Protein AF-A0A842UF43-F1 (afdb_monomer_lite)

Secondary structure (DSSP, 8-state):
---HHHHHHHHHHHHSS--HHHHHHHTTTHHHHGGGGHHHHSSHHHHHHHHHHH-HHHHHHHHHHHHHHHSS--TTS-HHHHHHHHHHS-TTS---

Structure (mmCIF, N/CA/C/O backbone):
data_AF-A0A842UF43-F1
#
_entry.id   AF-A0A842UF43-F1
#
loop_
_atom_site.group_PDB
_atom_site.id
_atom_site.type_symbol
_atom_site.label_atom_id
_atom_site.label_alt_id
_atom_site.label_comp_id
_atom_site.label_asym_id
_atom_site.label_entity_id
_atom_site.label_seq_id
_atom_site.pdbx_PDB_ins_code
_atom_site.Cartn_x
_atom_site.Cartn_y
_atom_site.Cartn_z
_atom_site.occupancy
_atom_site.B_iso_or_equiv
_atom_site.auth_seq_id
_atom_site.auth_comp_id
_atom_site.auth_asym_id
_atom_site.auth_atom_id
_atom_site.pdbx_PDB_model_num
ATOM 1 N N . MET A 1 1 ? 9.429 -9.610 -0.568 1.00 56.97 1 MET A N 1
ATOM 2 C CA . MET A 1 1 ? 7.965 -9.521 -0.554 1.00 56.97 1 MET A CA 1
ATOM 3 C C . MET A 1 1 ? 7.491 -10.434 0.538 1.00 56.97 1 MET A C 1
ATOM 5 O O . MET A 1 1 ? 7.873 -11.602 0.512 1.00 56.97 1 MET A O 1
ATOM 9 N N . ALA A 1 2 ? 6.760 -9.909 1.515 1.00 71.19 2 ALA A N 1
ATOM 10 C CA . ALA A 1 2 ? 5.949 -10.797 2.333 1.00 71.19 2 ALA A CA 1
ATOM 11 C C . ALA A 1 2 ? 4.728 -11.240 1.507 1.00 71.19 2 ALA A C 1
ATOM 13 O O . ALA A 1 2 ? 4.376 -10.613 0.510 1.00 71.19 2 ALA A O 1
ATOM 14 N N . TYR A 1 3 ? 4.134 -12.374 1.863 1.00 81.44 3 TYR A N 1
ATOM 15 C CA . TYR A 1 3 ? 2.896 -12.812 1.224 1.00 81.44 3 TYR A CA 1
ATOM 16 C C . TYR A 1 3 ? 1.744 -11.905 1.662 1.00 81.44 3 TYR A C 1
ATOM 18 O O . TYR A 1 3 ? 1.771 -11.380 2.777 1.00 81.44 3 TYR A O 1
ATOM 26 N N . ILE A 1 4 ? 0.722 -11.763 0.811 1.00 87.31 4 ILE A N 1
ATOM 27 C CA . ILE A 1 4 ? -0.458 -10.935 1.103 1.00 87.31 4 ILE A CA 1
ATOM 28 C C . ILE A 1 4 ? -1.067 -11.267 2.470 1.00 87.31 4 ILE A C 1
ATOM 30 O O . ILE A 1 4 ? -1.371 -10.360 3.232 1.00 87.31 4 ILE A O 1
ATOM 34 N N . ASP A 1 5 ? -1.120 -12.548 2.843 1.00 88.62 5 ASP A N 1
ATOM 35 C CA . ASP A 1 5 ? -1.681 -12.977 4.128 1.00 88.62 5 ASP A CA 1
ATOM 36 C C . ASP A 1 5 ? -0.875 -12.458 5.325 1.00 88.62 5 ASP A C 1
ATOM 38 O O . ASP A 1 5 ? -1.440 -12.158 6.375 1.00 88.62 5 ASP A O 1
ATOM 42 N N . LYS A 1 6 ? 0.444 -12.285 5.167 1.00 90.81 6 LYS A N 1
ATOM 43 C CA . LYS A 1 6 ? 1.274 -11.701 6.221 1.00 90.81 6 LYS A CA 1
ATOM 44 C C . LYS A 1 6 ? 1.041 -10.197 6.351 1.00 90.81 6 LYS A C 1
ATOM 46 O O . LYS A 1 6 ? 1.010 -9.701 7.471 1.00 90.81 6 LYS A O 1
ATOM 51 N N . HIS A 1 7 ? 0.844 -9.496 5.236 1.00 89.56 7 HIS A N 1
ATOM 52 C CA . HIS A 1 7 ? 0.484 -8.078 5.244 1.00 89.56 7 HIS A CA 1
ATOM 53 C C . HIS A 1 7 ? -0.905 -7.847 5.854 1.00 89.56 7 HIS A C 1
ATOM 55 O O . HIS A 1 7 ?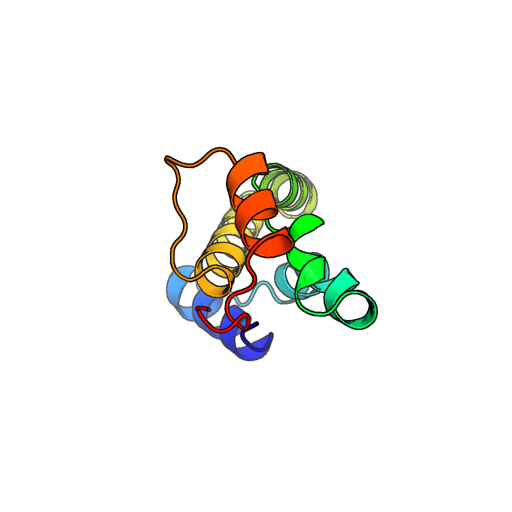 -1.047 -6.978 6.713 1.00 89.56 7 HIS A O 1
ATOM 61 N N . CYS A 1 8 ? -1.877 -8.694 5.503 1.00 91.25 8 CYS A N 1
ATOM 62 C CA . CYS A 1 8 ? -3.197 -8.717 6.127 1.00 91.25 8 CYS A CA 1
ATOM 63 C C . CYS A 1 8 ? -3.088 -8.908 7.644 1.00 91.25 8 CYS A C 1
ATOM 65 O O . CYS A 1 8 ? -3.686 -8.150 8.400 1.00 91.25 8 CYS A O 1
ATOM 67 N N . GLN A 1 9 ? -2.298 -9.888 8.102 1.00 93.44 9 GLN A N 1
ATOM 68 C CA . GLN A 1 9 ? -2.111 -10.136 9.532 1.00 93.44 9 GLN A CA 1
ATOM 69 C C . GLN A 1 9 ? -1.501 -8.925 10.249 1.00 93.44 9 GLN A C 1
ATOM 71 O O . GLN A 1 9 ? -2.003 -8.530 11.297 1.00 93.44 9 GLN A O 1
ATOM 76 N N . ASP A 1 10 ? -0.455 -8.320 9.682 1.00 90.62 10 ASP A N 1
ATOM 77 C CA . ASP A 1 10 ? 0.181 -7.138 10.269 1.00 90.62 10 ASP A CA 1
ATOM 78 C C . ASP A 1 10 ? -0.818 -5.967 10.396 1.00 90.62 10 ASP A C 1
ATOM 80 O O . ASP A 1 10 ? -0.800 -5.237 11.389 1.00 90.62 10 ASP A O 1
ATOM 84 N N . CYS A 1 11 ? -1.726 -5.801 9.426 1.00 93.25 11 CYS A N 1
ATOM 85 C CA . CYS A 1 11 ? -2.776 -4.784 9.496 1.00 93.25 11 CYS A CA 1
ATOM 86 C C . CYS A 1 11 ? -3.884 -5.136 10.495 1.00 93.25 11 CYS A C 1
ATOM 88 O O . CYS A 1 11 ? -4.354 -4.248 11.200 1.00 93.25 11 CYS A O 1
ATOM 90 N N . VAL A 1 12 ? -4.264 -6.409 10.632 1.00 94.94 12 VAL A N 1
ATOM 91 C CA . VAL A 1 12 ? -5.208 -6.841 11.676 1.00 94.94 12 VAL A CA 1
ATOM 92 C C . VAL A 1 12 ? -4.638 -6.551 13.064 1.00 94.94 12 VAL A C 1
ATOM 94 O O . VAL A 1 12 ? -5.339 -5.999 13.908 1.00 94.94 12 VAL A O 1
ATOM 97 N N . GLU A 1 13 ? -3.362 -6.862 13.289 1.00 94.31 13 GLU A N 1
ATOM 98 C CA . GLU A 1 13 ? -2.679 -6.621 14.565 1.00 94.31 13 GLU A CA 1
ATOM 99 C C . GLU A 1 13 ? -2.561 -5.122 14.895 1.00 94.31 13 GLU A C 1
ATOM 101 O O . GLU A 1 13 ? -2.708 -4.736 16.054 1.00 94.31 13 GLU A O 1
ATOM 106 N N . ALA A 1 14 ? -2.326 -4.266 13.894 1.00 91.88 14 ALA A N 1
ATOM 107 C CA . ALA A 1 14 ? -2.109 -2.832 14.104 1.00 91.88 14 ALA A CA 1
ATOM 108 C C . ALA A 1 14 ? -3.382 -1.969 14.028 1.00 91.88 14 ALA A C 1
ATOM 110 O O . ALA A 1 14 ? -3.486 -0.960 14.723 1.00 91.88 14 ALA A O 1
ATOM 111 N N . LEU A 1 15 ? -4.327 -2.323 13.155 1.00 93.19 15 LEU A N 1
ATOM 112 C CA . LEU A 1 15 ? -5.473 -1.491 12.758 1.00 93.19 15 LEU A CA 1
ATOM 113 C C . LEU A 1 15 ? -6.830 -2.187 12.949 1.00 93.19 15 LEU A C 1
ATOM 115 O O . LEU A 1 15 ? -7.867 -1.547 12.739 1.00 93.19 15 LEU A O 1
ATOM 119 N N . GLY A 1 16 ? -6.837 -3.471 13.325 1.00 93.50 16 GLY A N 1
ATOM 120 C CA . GLY A 1 16 ? -8.044 -4.271 13.549 1.00 93.50 16 GLY A CA 1
ATOM 121 C C . GLY A 1 16 ? -8.747 -4.757 12.278 1.00 93.50 16 GLY A C 1
ATOM 122 O O . GLY A 1 16 ? -9.848 -5.288 12.366 1.00 93.50 16 GLY A O 1
ATOM 123 N N . GLU A 1 17 ? -8.148 -4.567 11.101 1.00 93.25 17 GLU A N 1
ATOM 124 C CA . GLU A 1 17 ? -8.749 -4.888 9.802 1.00 93.25 17 GLU A CA 1
ATOM 125 C C . GLU A 1 17 ? -7.660 -5.272 8.791 1.00 93.25 17 GLU A C 1
ATOM 127 O O . GLU A 1 17 ? -6.535 -4.784 8.872 1.00 93.25 17 GLU A O 1
ATOM 132 N N . GLU A 1 18 ? -7.969 -6.171 7.851 1.00 94.00 18 GLU A N 1
ATOM 133 C CA . GLU A 1 18 ? -6.948 -6.748 6.965 1.00 94.00 18 GLU A CA 1
ATOM 134 C C . GLU A 1 18 ? -6.539 -5.855 5.788 1.00 94.00 18 GLU A C 1
ATOM 136 O O . GLU A 1 18 ? -5.446 -6.035 5.268 1.00 94.00 18 GLU A O 1
ATOM 141 N N . PHE A 1 19 ? -7.401 -4.938 5.331 1.00 95.50 19 PHE A N 1
ATOM 142 C CA . PHE A 1 19 ? -7.166 -4.079 4.156 1.00 95.50 19 PHE A CA 1
ATOM 143 C C . PHE A 1 19 ? -6.640 -4.830 2.913 1.00 95.50 19 PHE A C 1
ATOM 145 O O . PHE A 1 19 ? -5.817 -4.318 2.150 1.00 95.50 19 PHE A O 1
ATOM 152 N N . ARG A 1 20 ? -7.134 -6.052 2.669 1.00 94.75 20 ARG A N 1
ATOM 153 C CA . ARG A 1 20 ? -6.672 -6.938 1.582 1.00 94.75 20 ARG A CA 1
ATOM 154 C C . ARG A 1 20 ? -6.691 -6.269 0.205 1.00 94.75 20 ARG A C 1
ATOM 156 O O . ARG A 1 20 ? -5.784 -6.494 -0.595 1.00 94.75 20 ARG A O 1
ATOM 163 N N . GLU A 1 21 ? -7.689 -5.429 -0.069 1.00 96.00 21 GLU A N 1
ATOM 164 C CA . GLU A 1 21 ? -7.789 -4.670 -1.322 1.00 96.00 21 GLU A CA 1
ATOM 165 C C . GLU A 1 21 ? -6.643 -3.663 -1.510 1.00 96.00 21 GLU A C 1
ATOM 167 O O . GLU A 1 21 ? -6.131 -3.513 -2.620 1.00 96.00 21 GLU A O 1
ATOM 172 N N . VAL A 1 22 ? -6.168 -3.048 -0.422 1.00 95.62 22 VAL A N 1
ATOM 173 C CA . VAL A 1 22 ? -5.033 -2.117 -0.434 1.00 95.62 22 VAL A CA 1
ATOM 174 C C . VAL A 1 22 ? -3.752 -2.868 -0.779 1.00 95.62 22 VAL A C 1
ATOM 176 O O . VAL A 1 22 ? -3.002 -2.438 -1.655 1.00 95.62 22 VAL A O 1
ATOM 179 N N . HIS A 1 23 ? -3.521 -4.023 -0.148 1.00 94.25 23 HIS A N 1
ATOM 180 C CA . HIS A 1 23 ? -2.357 -4.867 -0.431 1.00 94.25 23 HIS A CA 1
ATOM 181 C C . HIS A 1 23 ? -2.353 -5.363 -1.880 1.00 94.25 23 HIS A C 1
ATOM 183 O O . HIS A 1 23 ? -1.341 -5.249 -2.572 1.00 94.25 23 HIS A O 1
ATOM 189 N N . ALA A 1 24 ? -3.499 -5.848 -2.368 1.00 93.50 24 ALA A N 1
ATOM 190 C CA . ALA A 1 24 ? -3.648 -6.291 -3.750 1.00 93.50 24 ALA A CA 1
ATOM 191 C C . ALA A 1 24 ? -3.390 -5.156 -4.753 1.00 93.50 24 ALA A C 1
ATOM 193 O O . ALA A 1 24 ? -2.753 -5.373 -5.783 1.00 93.50 24 ALA A O 1
ATOM 194 N N . TRP A 1 25 ? -3.840 -3.937 -4.448 1.00 95.00 25 TRP A N 1
ATOM 195 C CA . TRP A 1 25 ? -3.610 -2.780 -5.305 1.00 95.00 25 TRP A CA 1
ATOM 196 C C . TRP A 1 25 ? -2.144 -2.334 -5.313 1.00 95.00 25 TRP A C 1
ATOM 198 O O . TRP A 1 25 ? -1.596 -2.049 -6.379 1.00 95.00 25 TRP A O 1
ATOM 208 N N . LEU A 1 26 ? -1.474 -2.299 -4.161 1.00 91.88 26 LEU A N 1
ATOM 209 C CA . LEU A 1 26 ? -0.050 -1.951 -4.092 1.00 91.88 26 LEU A CA 1
ATOM 210 C C . LEU A 1 26 ? 0.810 -2.945 -4.885 1.00 91.88 26 LEU A C 1
ATOM 212 O O . LEU A 1 26 ? 1.710 -2.539 -5.626 1.00 91.88 26 LEU A O 1
ATOM 216 N N . ASP A 1 27 ? 0.483 -4.233 -4.789 1.00 93.06 27 ASP A N 1
ATOM 217 C CA . ASP A 1 27 ? 1.243 -5.321 -5.402 1.00 93.06 27 ASP A CA 1
ATOM 218 C C . ASP A 1 27 ? 0.711 -5.748 -6.785 1.00 93.06 27 ASP A C 1
ATOM 220 O O . ASP A 1 27 ? 1.205 -6.725 -7.345 1.00 93.06 27 ASP A O 1
ATOM 224 N N . GLU A 1 28 ? -0.233 -5.017 -7.395 1.00 93.12 28 GLU A N 1
ATOM 225 C CA . GLU A 1 28 ? -0.842 -5.361 -8.700 1.00 93.12 28 GLU A CA 1
ATOM 226 C C . GLU A 1 28 ? 0.217 -5.681 -9.775 1.00 93.12 28 GLU A C 1
ATOM 228 O O . GLU A 1 28 ? 0.090 -6.631 -10.547 1.00 93.12 28 GLU A O 1
ATOM 233 N N . PHE A 1 29 ? 1.323 -4.931 -9.783 1.00 87.50 29 PHE A N 1
ATOM 234 C CA . PHE A 1 29 ? 2.409 -5.102 -10.753 1.00 87.50 29 PHE A CA 1
ATOM 235 C C . PHE A 1 29 ? 3.450 -6.161 -10.357 1.00 87.50 29 PHE A C 1
ATOM 237 O O . PHE A 1 29 ? 4.430 -6.348 -11.084 1.00 87.50 29 PHE A O 1
ATOM 244 N N . ALA A 1 30 ? 3.301 -6.832 -9.212 1.00 87.06 30 ALA A N 1
ATOM 245 C CA . ALA A 1 30 ? 4.261 -7.819 -8.717 1.00 87.06 30 ALA A CA 1
ATOM 246 C C . ALA A 1 30 ? 4.386 -9.020 -9.657 1.00 87.06 30 ALA A C 1
ATOM 248 O O . ALA A 1 30 ? 5.497 -9.507 -9.866 1.00 87.06 30 ALA A O 1
ATOM 249 N N . LYS A 1 31 ? 3.281 -9.446 -10.283 1.00 84.25 31 LYS A N 1
ATOM 250 C CA . LYS A 1 31 ? 3.274 -10.564 -11.237 1.00 84.25 31 LYS A CA 1
ATOM 251 C C . LYS A 1 31 ? 4.160 -10.291 -12.457 1.00 84.25 31 LYS A C 1
ATOM 253 O O . LYS A 1 31 ? 4.917 -11.165 -12.865 1.00 84.25 31 LYS A O 1
ATOM 258 N N . ASP A 1 32 ? 4.115 -9.069 -12.982 1.00 83.12 32 ASP A N 1
ATOM 259 C CA . ASP A 1 32 ? 4.839 -8.698 -14.204 1.00 83.12 32 ASP A CA 1
ATOM 260 C C . ASP A 1 32 ? 6.263 -8.203 -13.927 1.00 83.12 32 ASP A C 1
ATOM 262 O O . ASP A 1 32 ? 7.148 -8.306 -14.777 1.00 83.12 32 ASP A O 1
ATOM 266 N N . ARG A 1 33 ? 6.500 -7.607 -12.750 1.00 77.62 33 ARG A N 1
ATOM 267 C CA . ARG A 1 33 ? 7.755 -6.899 -12.441 1.00 77.62 33 ARG A CA 1
ATOM 268 C C . ARG A 1 33 ? 8.571 -7.530 -11.319 1.00 77.62 33 ARG A C 1
ATOM 270 O O . ARG A 1 33 ? 9.664 -7.030 -11.026 1.00 77.62 33 ARG A O 1
ATOM 277 N N . GLY A 1 34 ? 8.081 -8.593 -10.680 1.00 83.00 34 GLY A N 1
ATOM 278 C CA . GLY A 1 34 ? 8.698 -9.166 -9.483 1.00 83.00 34 GLY A CA 1
ATOM 279 C C . GLY A 1 34 ? 8.990 -8.064 -8.465 1.00 83.00 34 GLY A C 1
ATOM 280 O O . GLY A 1 34 ? 8.217 -7.125 -8.328 1.00 83.00 34 GLY A O 1
ATOM 281 N N . TYR A 1 35 ? 10.159 -8.074 -7.826 1.00 77.25 35 TYR A N 1
ATOM 282 C CA . TYR A 1 35 ? 10.576 -7.030 -6.872 1.00 77.25 35 TYR A CA 1
ATOM 283 C C . TYR A 1 35 ? 10.573 -5.590 -7.418 1.00 77.25 35 TYR A C 1
ATOM 285 O O . TYR A 1 35 ? 10.476 -4.641 -6.639 1.00 77.25 35 TYR A O 1
ATOM 293 N N . LYS A 1 36 ? 10.647 -5.396 -8.742 1.00 79.00 36 LYS A N 1
ATOM 294 C CA . LYS A 1 36 ? 10.586 -4.069 -9.375 1.00 79.00 36 LYS A CA 1
ATOM 295 C C . LYS A 1 36 ? 9.158 -3.514 -9.456 1.00 79.00 36 LYS A C 1
ATOM 297 O O . LYS A 1 36 ? 8.952 -2.497 -10.105 1.00 79.00 36 LYS A O 1
ATOM 302 N N . HIS A 1 37 ? 8.150 -4.140 -8.855 1.00 84.44 37 HIS A N 1
ATOM 303 C CA . HIS A 1 37 ? 6.826 -3.517 -8.744 1.00 84.44 37 HIS A CA 1
ATOM 304 C C . HIS A 1 37 ? 6.819 -2.376 -7.719 1.00 84.44 37 HIS A C 1
ATOM 306 O O . HIS A 1 37 ? 6.116 -1.393 -7.918 1.00 84.44 37 HIS A O 1
ATOM 312 N N . ARG A 1 38 ? 7.670 -2.445 -6.685 1.00 84.69 38 ARG A N 1
ATOM 313 C CA . ARG A 1 38 ? 7.716 -1.470 -5.580 1.00 84.69 38 ARG A CA 1
ATOM 314 C C . ARG A 1 38 ? 7.929 -0.029 -6.043 1.00 84.69 38 ARG A C 1
ATOM 316 O O . ARG A 1 38 ? 7.424 0.913 -5.449 1.00 84.69 38 ARG A O 1
ATOM 323 N N . ILE A 1 39 ? 8.626 0.155 -7.163 1.00 82.88 39 ILE A N 1
ATOM 324 C CA . ILE A 1 39 ? 8.833 1.475 -7.777 1.00 82.88 39 ILE A CA 1
ATOM 325 C C . ILE A 1 39 ? 7.554 2.116 -8.335 1.00 82.88 39 ILE A C 1
ATOM 327 O O . ILE A 1 39 ? 7.595 3.279 -8.721 1.00 82.88 39 ILE A O 1
ATOM 331 N N . LYS A 1 40 ? 6.451 1.365 -8.442 1.00 86.50 40 LYS A N 1
ATOM 332 C CA . LYS A 1 40 ? 5.187 1.843 -9.006 1.00 86.50 40 LYS A CA 1
ATOM 333 C C . LYS A 1 40 ? 4.246 2.460 -7.990 1.00 86.50 40 LYS A C 1
ATOM 335 O O . LYS A 1 40 ? 3.552 3.386 -8.379 1.00 86.50 40 LYS A O 1
ATOM 340 N N . ARG A 1 41 ? 4.152 1.883 -6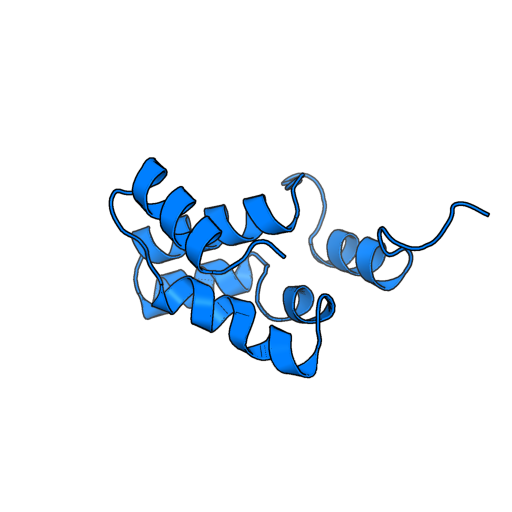.786 1.00 89.19 41 ARG A N 1
ATOM 341 C CA . ARG A 1 41 ? 3.173 2.296 -5.764 1.00 89.19 41 ARG A CA 1
ATOM 342 C C . ARG A 1 41 ? 3.692 2.230 -4.323 1.00 89.19 41 ARG A C 1
ATOM 344 O O . ARG A 1 41 ? 3.046 2.770 -3.433 1.00 89.19 41 ARG A O 1
ATOM 351 N N . HIS A 1 42 ? 4.879 1.669 -4.058 1.00 87.94 42 HIS A N 1
ATOM 352 C CA 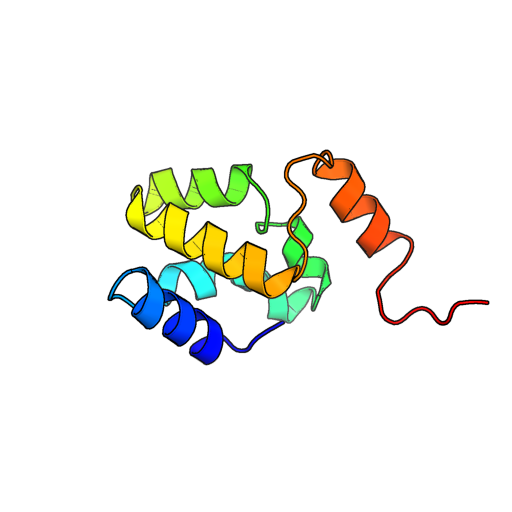. HIS A 1 42 ? 5.446 1.590 -2.698 1.00 87.94 42 HIS A CA 1
ATOM 353 C C . HIS A 1 42 ? 6.198 2.873 -2.323 1.00 87.94 42 HIS A C 1
ATOM 355 O O . HIS A 1 42 ? 7.358 2.833 -1.907 1.00 87.94 42 HIS A O 1
ATOM 361 N N . HIS A 1 43 ? 5.534 4.013 -2.507 1.00 84.81 43 HIS A N 1
ATOM 362 C CA . HIS A 1 43 ? 6.034 5.359 -2.235 1.00 84.81 43 HIS A CA 1
ATOM 363 C C . HIS A 1 43 ? 4.948 6.250 -1.636 1.00 84.81 43 HIS A C 1
ATOM 365 O O . HIS A 1 43 ? 3.773 5.898 -1.611 1.00 84.81 43 HIS A O 1
ATOM 371 N N . ARG A 1 44 ? 5.348 7.443 -1.176 1.00 84.75 44 ARG A N 1
ATOM 372 C CA . ARG A 1 44 ? 4.448 8.400 -0.520 1.00 84.75 44 ARG A CA 1
ATOM 373 C C . ARG A 1 44 ? 3.257 8.803 -1.393 1.00 84.75 44 ARG A C 1
ATOM 375 O O . ARG A 1 44 ? 2.153 8.881 -0.879 1.00 84.75 44 ARG A O 1
ATOM 382 N N . GLU A 1 45 ? 3.470 9.022 -2.691 1.00 87.31 45 GLU A N 1
ATOM 383 C CA . GLU A 1 45 ? 2.359 9.337 -3.610 1.00 87.31 45 GLU A CA 1
ATOM 384 C C . GLU A 1 45 ? 1.384 8.155 -3.729 1.00 87.31 45 GLU A C 1
ATOM 386 O O . GLU A 1 45 ? 0.185 8.376 -3.711 1.00 87.31 45 GLU A O 1
ATOM 391 N N . GLY A 1 46 ? 1.868 6.905 -3.716 1.00 89.56 46 GLY A N 1
ATOM 392 C CA . GLY A 1 46 ? 1.003 5.723 -3.705 1.00 89.56 46 GLY A CA 1
ATOM 393 C C . GLY A 1 46 ? 0.194 5.589 -2.411 1.00 89.56 46 GLY A C 1
ATOM 394 O O . GLY A 1 46 ? -0.973 5.219 -2.462 1.00 89.56 46 GLY A O 1
ATOM 395 N N . ILE A 1 47 ? 0.762 5.958 -1.257 1.00 91.38 47 ILE A N 1
ATOM 396 C CA . ILE A 1 47 ? 0.010 6.049 0.011 1.00 91.38 47 ILE A CA 1
ATOM 397 C C . ILE A 1 47 ? -1.086 7.116 -0.090 1.00 91.38 47 ILE A C 1
ATOM 399 O O . ILE A 1 47 ? -2.200 6.910 0.386 1.00 91.38 47 ILE A O 1
ATOM 403 N N . GLU A 1 48 ? -0.785 8.252 -0.714 1.00 93.06 48 GLU A N 1
ATOM 404 C CA . GLU A 1 48 ? -1.760 9.325 -0.895 1.00 93.06 48 GLU A CA 1
ATOM 405 C C . GLU A 1 48 ? -2.864 8.940 -1.893 1.00 93.06 48 GLU A C 1
ATOM 407 O O . GLU A 1 48 ? -4.033 9.229 -1.659 1.00 93.06 48 GLU A O 1
ATOM 412 N N . GLU A 1 49 ? -2.538 8.197 -2.951 1.00 95.69 49 GLU A N 1
ATOM 413 C CA . GLU A 1 49 ? -3.535 7.597 -3.844 1.00 95.69 49 GLU A CA 1
ATOM 414 C C . GLU A 1 49 ? -4.456 6.623 -3.092 1.00 95.69 49 GLU A C 1
ATOM 416 O O . GLU A 1 49 ? -5.672 6.647 -3.288 1.00 95.69 49 GLU A O 1
ATOM 421 N N . VAL A 1 50 ? -3.907 5.800 -2.190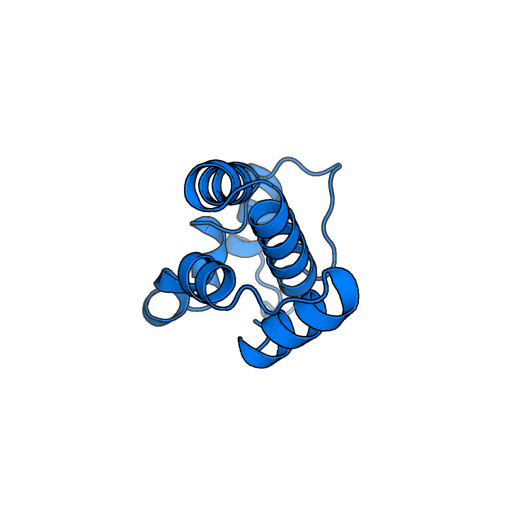 1.00 97.00 50 VAL A N 1
ATOM 422 C CA . VAL A 1 50 ? -4.701 4.922 -1.312 1.00 97.00 50 VAL A CA 1
ATOM 423 C C . VAL A 1 50 ? -5.609 5.749 -0.403 1.00 97.00 50 VAL A C 1
ATOM 425 O O . VAL A 1 50 ? -6.791 5.426 -0.279 1.00 97.00 50 VAL A O 1
ATOM 428 N N . ARG A 1 51 ? -5.094 6.839 0.185 1.00 95.56 51 ARG A N 1
ATOM 429 C CA . ARG A 1 51 ? -5.879 7.764 1.017 1.00 95.56 51 ARG A CA 1
ATOM 430 C C . ARG A 1 51 ? -7.071 8.324 0.251 1.00 95.56 51 ARG A C 1
ATOM 432 O O . ARG A 1 51 ? -8.188 8.302 0.755 1.00 95.56 51 ARG A O 1
ATOM 439 N N . GLN A 1 52 ? -6.850 8.784 -0.976 1.00 97.12 52 GLN A N 1
ATOM 440 C CA . GLN A 1 52 ? -7.905 9.352 -1.815 1.00 97.12 52 GLN A CA 1
ATOM 441 C C . GLN A 1 52 ? -8.949 8.311 -2.237 1.00 97.12 52 GLN A C 1
ATOM 443 O O . GLN A 1 52 ? -10.114 8.654 -2.422 1.00 97.12 52 GLN A O 1
ATOM 448 N N . LYS A 1 53 ? -8.547 7.045 -2.392 1.00 97.00 53 LYS A N 1
ATOM 449 C CA . LYS A 1 53 ? -9.438 5.954 -2.808 1.00 97.00 53 LYS A CA 1
ATOM 450 C C . LYS A 1 53 ? -10.274 5.370 -1.674 1.00 97.00 53 LYS A C 1
ATOM 452 O O . LYS A 1 53 ? -11.454 5.107 -1.877 1.00 97.00 53 LYS A O 1
ATOM 457 N N . TRP A 1 54 ? -9.658 5.143 -0.518 1.00 96.62 54 TRP A N 1
ATOM 458 C CA . TRP A 1 54 ? -10.227 4.321 0.558 1.00 96.62 54 TRP A CA 1
ATOM 459 C C . TRP A 1 54 ? -10.146 4.975 1.945 1.00 96.62 54 TRP A C 1
ATOM 461 O O . TRP A 1 54 ? -10.571 4.389 2.940 1.00 96.62 54 TRP A O 1
ATOM 471 N N . GLY A 1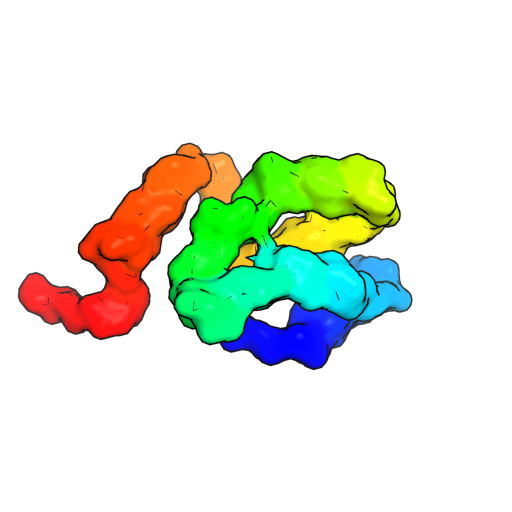 55 ? -9.626 6.198 2.030 1.00 96.75 55 GLY A N 1
ATOM 472 C CA . GLY A 1 55 ? -9.561 6.982 3.258 1.00 96.75 55 GLY A CA 1
ATOM 473 C C . GLY A 1 55 ? -8.296 6.765 4.088 1.00 96.75 55 GLY A C 1
ATOM 474 O O . GLY A 1 55 ? -7.388 6.000 3.754 1.00 96.75 55 GLY A O 1
ATOM 475 N N . ASP A 1 56 ? -8.238 7.473 5.214 1.00 96.69 56 ASP A N 1
ATOM 476 C CA . ASP A 1 56 ? -7.026 7.594 6.031 1.00 96.69 56 ASP A CA 1
ATOM 477 C C . ASP A 1 56 ? -6.561 6.267 6.642 1.00 96.69 56 ASP A C 1
ATOM 479 O O . ASP A 1 56 ? -5.359 6.011 6.712 1.00 96.69 56 ASP A O 1
ATOM 483 N N . ARG A 1 57 ? -7.496 5.394 7.041 1.00 96.12 57 ARG A N 1
ATOM 484 C CA . ARG A 1 57 ? -7.160 4.070 7.598 1.00 96.12 57 ARG A CA 1
ATOM 485 C C . ARG A 1 57 ? -6.502 3.168 6.554 1.00 96.12 57 ARG A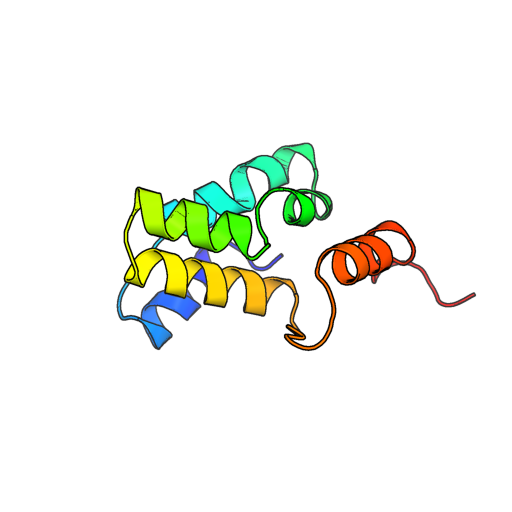 C 1
ATOM 487 O O . ARG A 1 57 ? -5.516 2.501 6.852 1.00 96.12 57 ARG A O 1
ATOM 494 N N . ALA A 1 58 ? -6.982 3.206 5.313 1.00 96.50 58 ALA A N 1
ATOM 495 C CA . ALA A 1 58 ? -6.361 2.472 4.218 1.00 96.50 58 ALA A CA 1
ATOM 496 C C . ALA A 1 58 ? -4.950 3.002 3.917 1.00 96.50 58 ALA A C 1
ATOM 498 O O . ALA A 1 58 ? -4.031 2.223 3.669 1.00 96.50 58 ALA A O 1
ATOM 499 N N . ALA A 1 59 ? -4.744 4.320 4.009 1.00 95.44 59 ALA A N 1
ATOM 500 C CA . ALA A 1 59 ? -3.419 4.918 3.853 1.00 95.44 59 ALA A CA 1
ATOM 501 C C . ALA A 1 59 ? -2.433 4.430 4.931 1.00 95.44 59 ALA A C 1
ATOM 503 O O . ALA A 1 59 ? -1.274 4.147 4.625 1.00 95.44 59 ALA A O 1
ATOM 504 N N . GLN A 1 60 ? -2.894 4.261 6.176 1.00 94.19 60 GLN A N 1
ATOM 505 C CA . GLN A 1 60 ? -2.093 3.659 7.249 1.00 94.19 60 GLN A CA 1
ATOM 506 C C . GLN A 1 60 ? -1.738 2.196 6.942 1.00 94.19 60 GLN A C 1
ATOM 508 O O . GLN A 1 60 ? -0.589 1.795 7.125 1.00 94.19 60 GLN A O 1
ATOM 513 N N . ALA A 1 61 ? -2.680 1.410 6.413 1.00 95.25 61 ALA A N 1
ATOM 514 C CA . ALA A 1 61 ? -2.413 0.034 5.988 1.00 95.25 61 ALA A CA 1
ATOM 515 C C . ALA A 1 61 ? -1.365 -0.032 4.862 1.00 95.25 61 ALA A C 1
ATOM 517 O O . ALA A 1 61 ? -0.450 -0.859 4.899 1.00 95.25 61 ALA A O 1
ATOM 518 N N . ALA A 1 62 ? -1.433 0.891 3.896 1.00 94.38 62 ALA A N 1
ATOM 519 C CA . ALA A 1 62 ? -0.422 1.016 2.849 1.00 94.38 62 ALA A CA 1
ATOM 520 C C . ALA A 1 62 ? 0.963 1.348 3.419 1.00 94.38 62 ALA A C 1
ATOM 522 O O . ALA A 1 62 ? 1.967 0.782 2.988 1.00 94.38 62 ALA A O 1
ATOM 523 N N . GLU A 1 63 ? 1.035 2.224 4.417 1.00 91.62 63 GLU A N 1
ATOM 524 C CA . GLU A 1 63 ? 2.289 2.550 5.088 1.00 91.62 63 GLU A CA 1
ATOM 525 C C . GLU A 1 63 ? 2.899 1.327 5.790 1.00 91.62 63 GLU A C 1
ATOM 527 O O . GLU A 1 63 ? 4.096 1.070 5.637 1.00 91.62 63 GLU A O 1
ATOM 532 N N . ILE A 1 64 ? 2.088 0.541 6.507 1.00 91.50 64 ILE A N 1
ATOM 533 C CA . ILE A 1 64 ? 2.519 -0.706 7.161 1.00 91.50 64 ILE A CA 1
ATOM 534 C C . ILE A 1 64 ? 3.032 -1.706 6.121 1.00 91.50 64 ILE A C 1
ATOM 536 O O . ILE A 1 64 ? 4.135 -2.239 6.280 1.00 91.50 64 ILE A O 1
ATOM 540 N N . HIS A 1 65 ? 2.280 -1.913 5.033 1.00 92.31 65 HIS A N 1
ATOM 541 C CA . HIS A 1 65 ? 2.670 -2.776 3.911 1.00 92.31 65 HIS A CA 1
ATOM 542 C C . HIS A 1 65 ? 4.052 -2.408 3.390 1.00 92.31 65 HIS A C 1
ATOM 544 O O . HIS A 1 65 ? 4.968 -3.228 3.365 1.00 92.31 65 HIS A O 1
ATOM 550 N N . ILE A 1 66 ? 4.216 -1.137 3.033 1.00 88.44 66 ILE A N 1
ATOM 551 C CA . ILE A 1 66 ? 5.440 -0.599 2.457 1.00 88.44 66 ILE A CA 1
ATOM 552 C C . ILE A 1 66 ? 6.593 -0.734 3.461 1.00 88.44 66 ILE A C 1
ATOM 554 O O . ILE A 1 66 ? 7.650 -1.266 3.112 1.00 88.44 66 ILE A O 1
ATOM 558 N N . LYS A 1 67 ? 6.402 -0.339 4.725 1.00 85.50 67 LYS A N 1
ATOM 559 C CA . LYS A 1 67 ? 7.413 -0.482 5.787 1.00 85.50 67 LYS A CA 1
ATOM 560 C C . LYS A 1 67 ? 7.884 -1.927 5.937 1.00 85.50 67 LYS A C 1
ATOM 562 O O . LYS A 1 67 ? 9.094 -2.165 5.964 1.00 85.50 67 LYS A O 1
ATOM 567 N N . ARG A 1 68 ? 6.954 -2.886 5.975 1.00 86.19 68 ARG A N 1
ATOM 568 C CA . ARG A 1 68 ? 7.250 -4.325 6.044 1.00 86.19 68 ARG A CA 1
ATOM 569 C C . ARG A 1 68 ? 8.090 -4.775 4.856 1.00 86.19 68 ARG A C 1
ATOM 571 O O . ARG A 1 68 ? 9.060 -5.512 5.021 1.00 86.19 68 ARG A O 1
ATOM 578 N N . ASP A 1 69 ? 7.739 -4.307 3.665 1.00 84.69 69 ASP A N 1
ATOM 579 C CA . ASP A 1 69 ? 8.340 -4.775 2.426 1.00 84.69 69 ASP A CA 1
ATOM 580 C C . ASP A 1 69 ? 9.757 -4.223 2.195 1.00 84.69 69 ASP A C 1
ATOM 582 O O . ASP A 1 69 ? 10.625 -4.928 1.659 1.00 84.69 69 ASP A O 1
ATOM 586 N N . TRP A 1 70 ? 10.015 -2.990 2.639 1.00 76.44 70 TRP A N 1
ATOM 587 C CA . TRP A 1 70 ? 11.343 -2.370 2.617 1.00 76.44 70 TRP A CA 1
ATOM 588 C C . TRP A 1 70 ? 12.208 -2.743 3.831 1.00 76.44 70 TRP A C 1
ATOM 590 O O . TRP A 1 70 ? 13.435 -2.652 3.745 1.00 76.44 70 TRP A O 1
ATOM 600 N N . GLY A 1 71 ? 11.608 -3.170 4.948 1.00 71.25 71 GLY A N 1
ATOM 601 C CA . GLY A 1 71 ? 12.264 -3.618 6.186 1.00 71.25 71 GLY A CA 1
ATOM 602 C C . GLY A 1 71 ? 12.951 -2.512 7.001 1.00 71.25 71 GLY A C 1
ATOM 603 O O . GLY A 1 71 ? 12.880 -2.509 8.225 1.00 71.25 71 GLY A O 1
ATOM 604 N N . LYS A 1 72 ? 13.602 -1.548 6.340 1.00 59.84 72 LYS A N 1
ATOM 605 C CA . LYS A 1 72 ? 14.185 -0.335 6.936 1.00 59.84 72 LYS A CA 1
ATOM 606 C C . LYS A 1 72 ? 13.665 0.885 6.189 1.00 59.84 72 LYS A C 1
ATOM 608 O O . LYS A 1 72 ? 14.347 1.437 5.325 1.00 59.84 72 LYS A O 1
ATOM 613 N N . TRP A 1 73 ? 12.430 1.270 6.491 1.00 56.06 73 TRP A N 1
ATOM 614 C CA . TRP A 1 73 ? 11.895 2.547 6.033 1.00 56.06 73 TRP A CA 1
ATOM 615 C C . TRP A 1 73 ? 12.747 3.683 6.602 1.00 56.06 73 TRP A C 1
ATOM 617 O O . TRP A 1 73 ? 13.012 3.720 7.802 1.00 56.06 73 TRP A O 1
ATOM 627 N N . ARG A 1 74 ? 13.215 4.576 5.731 1.00 52.59 74 ARG A N 1
ATOM 628 C CA . ARG A 1 74 ? 14.044 5.725 6.101 1.00 52.59 74 ARG A CA 1
ATOM 629 C C . ARG A 1 74 ? 13.379 7.008 5.642 1.00 52.59 74 ARG A C 1
ATOM 631 O O . ARG A 1 74 ? 13.457 7.350 4.463 1.00 52.59 74 ARG A O 1
ATOM 638 N N . GLU A 1 75 ? 12.720 7.687 6.573 1.00 55.06 75 GLU A N 1
ATOM 639 C CA . GLU A 1 75 ? 12.060 8.979 6.343 1.00 55.06 75 GLU A CA 1
ATOM 640 C C . GLU A 1 75 ? 13.058 10.067 5.916 1.00 55.06 75 GLU A C 1
ATOM 642 O O . GLU A 1 75 ? 12.700 10.988 5.187 1.00 55.06 75 GLU A O 1
ATOM 647 N N . ASP A 1 76 ? 14.324 9.914 6.309 1.00 55.59 76 ASP A N 1
ATOM 648 C CA . ASP A 1 76 ? 15.448 10.802 6.011 1.00 55.59 76 ASP A CA 1
ATOM 649 C C . ASP A 1 76 ? 16.012 10.647 4.588 1.00 55.59 76 ASP A C 1
ATOM 651 O O . ASP A 1 76 ? 16.778 11.495 4.130 1.00 55.59 76 ASP A O 1
ATOM 655 N N . VAL A 1 77 ? 15.651 9.583 3.858 1.00 54.03 77 VAL A N 1
ATOM 656 C CA . VAL A 1 77 ? 16.183 9.338 2.511 1.00 54.03 77 VAL A CA 1
ATOM 657 C C . VAL A 1 77 ? 15.161 9.725 1.446 1.00 54.03 77 VAL A C 1
ATOM 659 O O . VAL A 1 77 ? 14.108 9.090 1.360 1.00 54.03 77 VAL A O 1
ATOM 662 N N . PRO A 1 78 ? 15.493 10.673 0.544 1.00 56.56 78 PRO A N 1
ATOM 663 C CA . PRO A 1 78 ? 14.641 11.010 -0.588 1.00 56.56 78 PRO A CA 1
ATOM 664 C C . PRO A 1 78 ? 14.282 9.769 -1.412 1.00 56.56 78 PRO A C 1
ATOM 666 O O . PRO A 1 78 ? 15.154 8.997 -1.813 1.00 56.56 78 PRO A O 1
ATOM 669 N N . TRP A 1 79 ? 12.995 9.594 -1.708 1.00 53.97 79 TRP A N 1
ATOM 670 C CA . TRP A 1 79 ? 12.441 8.395 -2.352 1.00 53.97 79 TRP A CA 1
ATOM 671 C C . TRP A 1 79 ? 13.160 8.003 -3.658 1.00 53.97 79 TRP A C 1
ATOM 673 O O . TRP A 1 79 ? 13.509 6.836 -3.849 1.00 53.97 79 TRP A O 1
ATOM 683 N N . LYS A 1 80 ? 13.491 8.981 -4.519 1.00 53.84 80 LYS A N 1
ATOM 684 C CA . LYS A 1 80 ? 14.243 8.742 -5.768 1.00 53.84 80 LYS A CA 1
ATOM 685 C C . LYS A 1 80 ? 15.575 8.022 -5.510 1.00 53.84 80 LYS A C 1
ATOM 687 O O . LYS A 1 80 ? 16.024 7.248 -6.351 1.00 53.84 80 LYS A O 1
ATOM 692 N N . SER A 1 81 ? 16.178 8.234 -4.341 1.00 52.59 81 SER A N 1
ATOM 693 C CA . SER A 1 81 ? 17.437 7.623 -3.908 1.00 52.59 81 SER A CA 1
ATOM 694 C C . SER A 1 81 ? 17.253 6.218 -3.318 1.00 52.59 81 SER A C 1
ATOM 696 O O . SER A 1 81 ? 18.150 5.387 -3.466 1.00 52.59 81 SER A O 1
ATOM 698 N N . GLN A 1 82 ? 16.099 5.912 -2.711 1.00 56.03 82 GLN A N 1
ATOM 699 C CA . GLN A 1 82 ? 15.764 4.554 -2.251 1.00 56.03 82 GLN A CA 1
ATOM 700 C C . GLN A 1 82 ? 15.537 3.613 -3.444 1.00 56.03 82 GLN A C 1
ATOM 702 O O . GLN A 1 82 ? 16.090 2.512 -3.490 1.00 56.03 82 GLN A O 1
ATOM 707 N N . VAL A 1 83 ? 14.826 4.105 -4.465 1.00 54.69 83 VAL A N 1
ATOM 708 C CA . VAL A 1 83 ? 14.651 3.430 -5.759 1.00 54.69 83 VAL A CA 1
ATOM 709 C C . VAL A 1 83 ? 15.985 3.222 -6.463 1.00 54.69 83 VAL A C 1
ATOM 711 O O . VAL A 1 83 ? 16.276 2.113 -6.904 1.00 54.69 83 VAL A O 1
ATOM 714 N N . LYS A 1 84 ? 16.828 4.264 -6.532 1.00 50.28 84 LYS A N 1
ATOM 715 C CA . LYS A 1 84 ? 18.151 4.176 -7.167 1.00 50.28 84 LYS A CA 1
ATOM 716 C C . LYS A 1 84 ? 19.014 3.097 -6.522 1.00 50.28 84 LYS A C 1
ATOM 718 O O . LYS A 1 84 ? 19.628 2.324 -7.242 1.00 50.28 84 LYS A O 1
ATOM 723 N N . ARG A 1 85 ? 19.033 3.005 -5.187 1.00 48.94 85 ARG A N 1
ATOM 724 C CA . ARG A 1 85 ? 19.808 1.979 -4.474 1.00 48.94 85 ARG A CA 1
ATOM 725 C C . ARG A 1 85 ? 19.315 0.566 -4.784 1.00 48.94 85 ARG A C 1
ATOM 727 O O . ARG A 1 85 ? 20.146 -0.295 -5.017 1.00 48.94 85 ARG A O 1
ATOM 734 N N . TYR A 1 86 ? 18.004 0.340 -4.864 1.00 51.19 86 TYR A N 1
ATOM 735 C CA . TYR A 1 86 ? 17.444 -0.974 -5.214 1.00 51.19 86 TYR A CA 1
ATOM 736 C C . TYR A 1 86 ? 17.585 -1.342 -6.701 1.00 51.19 86 TYR A C 1
ATOM 738 O O . TYR A 1 86 ? 17.732 -2.518 -7.023 1.00 51.19 86 TYR A O 1
ATOM 746 N N . ILE A 1 87 ? 17.538 -0.360 -7.610 1.00 53.06 87 ILE A N 1
ATOM 747 C CA . ILE A 1 87 ? 17.753 -0.579 -9.050 1.00 53.06 87 ILE A CA 1
ATOM 748 C C . ILE A 1 87 ? 19.242 -0.802 -9.361 1.00 53.06 87 ILE A C 1
ATOM 750 O O . ILE A 1 87 ? 19.553 -1.624 -10.218 1.00 53.06 87 ILE A O 1
ATOM 754 N N . LEU A 1 88 ? 20.148 -0.084 -8.685 1.00 48.78 88 LEU A N 1
ATOM 755 C CA . LEU A 1 88 ? 21.595 -0.131 -8.942 1.00 48.78 88 LEU A CA 1
ATOM 756 C C . LEU A 1 88 ? 22.340 -1.188 -8.112 1.00 48.78 88 LEU A C 1
ATOM 758 O O . LEU A 1 88 ? 23.376 -1.665 -8.556 1.00 48.78 88 LEU A O 1
ATOM 762 N N . CYS A 1 89 ? 21.849 -1.539 -6.920 1.00 44.34 89 CYS A N 1
ATOM 763 C CA . CYS A 1 89 ? 22.476 -2.507 -6.015 1.00 44.34 89 CYS A CA 1
ATOM 764 C C . CYS A 1 89 ? 21.389 -3.322 -5.284 1.00 44.34 89 CYS A C 1
ATOM 766 O O . CYS A 1 89 ? 21.029 -3.026 -4.137 1.00 44.34 89 CYS A O 1
ATOM 768 N N . PRO A 1 90 ? 20.773 -4.294 -5.978 1.00 51.75 90 PRO A N 1
ATOM 769 C CA . PRO A 1 90 ? 19.764 -5.154 -5.384 1.00 51.75 90 PRO A CA 1
ATOM 770 C C . PRO A 1 90 ? 20.319 -5.944 -4.187 1.00 51.75 90 PRO A C 1
ATOM 772 O O . PRO A 1 90 ? 21.486 -6.314 -4.185 1.00 51.75 90 PRO A O 1
ATOM 775 N N . PRO A 1 91 ? 19.500 -6.324 -3.196 1.00 49.12 91 PRO A N 1
ATOM 776 C CA . PRO A 1 91 ? 19.966 -7.102 -2.041 1.00 49.12 91 PRO A CA 1
ATOM 777 C C . PRO A 1 91 ? 20.494 -8.514 -2.384 1.00 49.12 91 PRO A C 1
ATOM 779 O O . PRO A 1 91 ? 20.981 -9.206 -1.498 1.00 49.12 91 PRO A O 1
ATOM 782 N N . TRP A 1 92 ? 20.408 -8.941 -3.649 1.00 52.81 92 TRP A N 1
ATOM 783 C CA . TRP A 1 92 ? 20.976 -10.185 -4.178 1.00 52.81 92 TRP A CA 1
ATOM 784 C C . TRP A 1 92 ? 22.255 -9.991 -5.009 1.00 52.81 92 TRP A C 1
ATOM 786 O O . TRP A 1 92 ? 22.766 -10.973 -5.540 1.00 52.81 92 TRP A O 1
ATOM 796 N N . THR A 1 93 ? 22.786 -8.770 -5.162 1.00 49.84 93 THR A N 1
ATOM 797 C CA . THR A 1 93 ? 24.141 -8.615 -5.714 1.00 49.84 93 THR A CA 1
ATOM 798 C C . THR A 1 93 ? 25.162 -8.998 -4.644 1.00 49.84 93 THR A C 1
ATOM 800 O O . THR A 1 93 ? 25.156 -8.374 -3.579 1.00 49.84 93 THR A O 1
ATOM 803 N N . PRO A 1 94 ? 26.032 -9.998 -4.889 1.00 43.25 94 PRO A N 1
ATOM 804 C CA . PRO A 1 94 ? 27.168 -10.242 -4.015 1.00 43.25 94 PRO A CA 1
ATOM 805 C C . PRO A 1 94 ? 28.012 -8.966 -3.956 1.00 43.25 94 PRO A C 1
ATOM 807 O O . PRO A 1 94 ? 28.217 -8.317 -4.984 1.00 43.25 94 PRO A O 1
ATOM 810 N N . PHE A 1 95 ? 28.481 -8.598 -2.764 1.00 48.00 95 PHE A N 1
ATOM 811 C CA . PHE A 1 95 ? 29.570 -7.632 -2.650 1.00 48.00 95 PHE A CA 1
ATOM 812 C C . PHE A 1 95 ? 30.773 -8.239 -3.382 1.00 48.00 95 PHE A C 1
ATOM 814 O O . PHE A 1 95 ? 31.266 -9.286 -2.962 1.00 48.00 95 PHE A O 1
ATOM 821 N N . ILE A 1 96 ? 31.151 -7.641 -4.512 1.00 47.28 96 ILE A N 1
ATOM 822 C CA . ILE A 1 96 ? 32.390 -7.954 -5.233 1.00 47.28 96 ILE A CA 1
ATOM 823 C C . ILE A 1 96 ? 33.511 -7.122 -4.624 1.00 47.28 96 ILE A C 1
ATOM 825 O O . ILE A 1 96 ? 33.243 -5.925 -4.357 1.00 47.28 96 ILE A O 1
#

Sequence (96 aa):
MAYIDKHCQDCVEALGEEFREVHAWLDEFAKDRGYKHRIKRHHREGIEEVRQKWGDRAAQAAEIHIKRDWGKWREDVPWKSQVKRYILCPPWTPFI

Radius of gyration: 13.45 Å; chains: 1; bounding box: 43×24×29 Å

pLDDT: mean 79.68, std 17.69, range [43.25, 97.12]

Foldseek 3Di:
DDDLVVLQVQLCVVPVGRLSVLLCVQCVCCVVQPVVSCVPQLDPVNLVVLCVVPHDSSSVSSPSSSCVSLVDDDPPDDPVVVSVCCVVPNPPDPDD